Protein AF-A0A9X2IQ36-F1 (afdb_monomer_lite)

Structure (mmCIF, N/CA/C/O backbone):
data_AF-A0A9X2IQ36-F1
#
_entry.id   AF-A0A9X2IQ36-F1
#
loop_
_atom_site.group_PDB
_atom_site.id
_atom_site.type_symbol
_atom_site.label_atom_id
_atom_site.label_alt_id
_atom_site.label_comp_id
_atom_site.label_asym_id
_atom_site.label_entity_id
_atom_site.label_seq_id
_atom_site.pdbx_PDB_ins_code
_atom_site.Cartn_x
_atom_site.Cartn_y
_atom_site.Cartn_z
_atom_site.occupancy
_atom_site.B_iso_or_equiv
_atom_site.auth_seq_id
_atom_site.auth_comp_id
_atom_site.auth_asym_id
_atom_site.auth_atom_id
_atom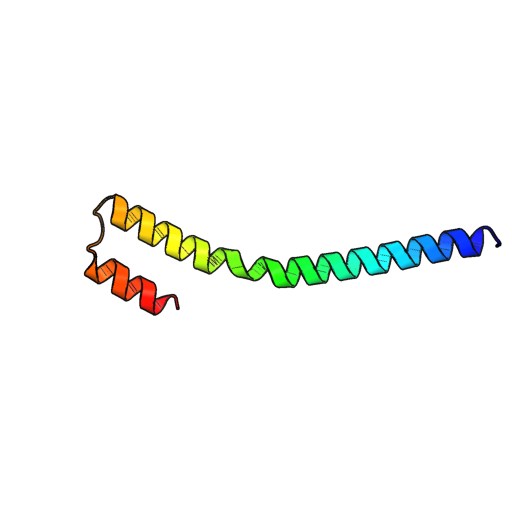_site.pdbx_PDB_model_num
ATOM 1 N N . MET A 1 1 ? 23.395 -10.539 -31.330 1.00 61.69 1 MET A N 1
ATOM 2 C CA . MET A 1 1 ? 22.120 -9.880 -30.988 1.00 61.69 1 MET A CA 1
ATOM 3 C C . MET A 1 1 ? 22.249 -8.444 -31.421 1.00 61.69 1 MET A C 1
ATOM 5 O O . MET A 1 1 ? 23.160 -7.776 -30.949 1.00 61.69 1 MET A O 1
ATOM 9 N N . ASP A 1 2 ? 21.412 -8.005 -32.352 1.00 84.94 2 ASP A N 1
ATOM 10 C CA . ASP A 1 2 ? 21.510 -6.644 -32.873 1.00 84.94 2 ASP A CA 1
ATOM 11 C C . ASP A 1 2 ? 21.032 -5.632 -31.826 1.00 84.94 2 ASP A C 1
ATOM 13 O O . ASP A 1 2 ? 20.169 -5.931 -30.996 1.00 84.94 2 ASP A O 1
ATOM 17 N N . LEU A 1 3 ? 21.590 -4.421 -31.871 1.00 84.12 3 LEU A N 1
ATOM 18 C CA . LEU A 1 3 ? 21.318 -3.337 -30.920 1.00 84.12 3 LEU A CA 1
ATOM 19 C C . LEU A 1 3 ? 19.812 -3.060 -30.756 1.00 84.12 3 LEU A C 1
ATOM 21 O O . LEU A 1 3 ? 19.326 -2.839 -29.647 1.00 84.12 3 LEU A O 1
ATOM 25 N N . THR A 1 4 ? 19.059 -3.158 -31.851 1.00 86.75 4 THR A N 1
ATOM 26 C CA . THR A 1 4 ? 17.600 -3.003 -31.881 1.00 86.75 4 THR A CA 1
ATOM 27 C C . THR A 1 4 ? 16.884 -4.048 -31.023 1.00 86.75 4 THR A C 1
ATOM 29 O O . THR A 1 4 ? 15.947 -3.714 -30.298 1.00 86.75 4 THR A O 1
ATOM 32 N N . TYR A 1 5 ? 17.350 -5.301 -31.037 1.00 87.38 5 TYR A N 1
ATOM 33 C CA . TYR A 1 5 ? 16.778 -6.364 -30.210 1.00 87.38 5 TYR A CA 1
ATOM 34 C C . TYR A 1 5 ? 17.053 -6.124 -28.723 1.00 87.38 5 TYR A C 1
ATOM 36 O O . TYR A 1 5 ? 16.136 -6.249 -27.913 1.00 87.38 5 TYR A O 1
ATOM 44 N N . MET A 1 6 ? 18.264 -5.689 -28.361 1.00 83.06 6 MET A N 1
ATOM 45 C CA . MET A 1 6 ? 18.613 -5.384 -26.964 1.00 83.06 6 MET A CA 1
ATOM 46 C C . MET A 1 6 ? 17.787 -4.214 -26.401 1.00 83.06 6 MET A C 1
ATOM 48 O O . MET A 1 6 ? 17.297 -4.290 -25.274 1.00 83.06 6 MET A O 1
ATOM 52 N N . LEU A 1 7 ? 17.555 -3.170 -27.204 1.00 85.56 7 LEU A N 1
ATOM 53 C CA . LEU A 1 7 ? 16.688 -2.038 -26.848 1.00 85.56 7 LEU A CA 1
ATOM 54 C C . LEU A 1 7 ? 15.216 -2.446 -26.710 1.00 85.56 7 LEU A C 1
ATOM 56 O O . LEU A 1 7 ? 14.565 -2.087 -25.728 1.00 85.56 7 LEU A O 1
ATOM 60 N N . SER A 1 8 ? 14.696 -3.225 -27.664 1.00 86.88 8 SER A N 1
ATOM 61 C CA . SER A 1 8 ? 13.301 -3.683 -27.633 1.00 86.88 8 SER A CA 1
ATOM 62 C C . SER A 1 8 ? 13.005 -4.571 -26.420 1.00 86.88 8 SER A C 1
ATOM 64 O O . SER A 1 8 ? 11.977 -4.399 -25.769 1.00 86.88 8 SER A O 1
ATOM 66 N N . MET A 1 9 ? 13.931 -5.460 -26.049 1.00 87.56 9 MET A N 1
ATOM 67 C CA . MET A 1 9 ? 13.755 -6.372 -24.920 1.00 87.56 9 MET A CA 1
ATOM 68 C C . MET A 1 9 ? 13.794 -5.628 -23.579 1.00 87.56 9 MET A C 1
ATOM 70 O O . MET A 1 9 ? 12.989 -5.918 -22.694 1.00 87.56 9 MET A O 1
ATOM 74 N N . GLY A 1 10 ? 14.664 -4.618 -23.452 1.00 87.94 10 GLY A N 1
ATOM 75 C CA . GLY A 1 10 ? 14.706 -3.740 -22.280 1.00 87.94 10 GLY A CA 1
ATOM 76 C C . GLY A 1 10 ? 13.421 -2.926 -22.103 1.00 87.94 10 GLY A C 1
ATOM 77 O O . GLY A 1 10 ? 12.894 -2.841 -20.993 1.00 87.94 10 GLY A O 1
ATOM 78 N N . LEU A 1 11 ? 12.870 -2.388 -23.194 1.00 92.81 11 LEU A N 1
ATOM 79 C CA . LEU A 1 11 ? 11.620 -1.626 -23.153 1.00 92.81 11 LEU A CA 1
ATOM 80 C C . LEU A 1 11 ? 10.423 -2.519 -22.798 1.00 92.81 11 LEU A C 1
ATOM 82 O O . LEU A 1 11 ? 9.608 -2.145 -21.956 1.00 92.81 11 LEU A O 1
ATOM 86 N N . VAL A 1 12 ? 10.345 -3.723 -23.369 1.00 93.31 12 VAL A N 1
ATOM 87 C CA . VAL A 1 12 ? 9.294 -4.701 -23.042 1.00 93.31 12 VAL A CA 1
ATOM 88 C C . VAL A 1 12 ? 9.371 -5.126 -21.574 1.00 93.31 12 VAL A C 1
ATOM 90 O O . VAL A 1 12 ? 8.350 -5.127 -20.886 1.00 93.31 12 VAL A O 1
ATOM 93 N N . ALA A 1 13 ? 10.568 -5.423 -21.060 1.00 92.06 13 ALA A N 1
ATOM 94 C CA . ALA A 1 13 ? 10.753 -5.756 -19.649 1.00 92.06 13 ALA A CA 1
ATOM 95 C C . ALA A 1 13 ? 10.323 -4.600 -18.728 1.00 92.06 13 ALA A C 1
ATOM 97 O O . ALA A 1 13 ? 9.644 -4.828 -17.727 1.00 92.06 13 ALA A O 1
ATOM 98 N N . PHE A 1 14 ? 10.652 -3.357 -19.090 1.00 94.94 14 PHE A N 1
ATOM 99 C CA . PHE A 1 14 ? 10.247 -2.176 -18.329 1.00 94.94 14 PHE A CA 1
ATOM 100 C C . PHE A 1 14 ? 8.722 -1.991 -18.304 1.00 94.94 14 PHE A C 1
ATOM 102 O O . PHE A 1 14 ? 8.150 -1.747 -17.242 1.00 94.94 14 PHE A O 1
ATOM 109 N N . VAL A 1 15 ? 8.049 -2.170 -19.445 1.00 95.94 15 VAL A N 1
ATOM 110 C CA . VAL A 1 15 ? 6.580 -2.104 -19.537 1.00 95.94 15 VAL A CA 1
ATOM 111 C C . VAL A 1 15 ? 5.924 -3.189 -18.681 1.00 95.94 15 VAL A C 1
ATOM 113 O O . VAL A 1 15 ? 4.968 -2.899 -17.960 1.00 95.94 15 VAL A O 1
ATOM 116 N N . LEU A 1 16 ? 6.452 -4.416 -18.698 1.00 95.19 16 LEU A N 1
ATOM 117 C CA . LEU A 1 16 ? 5.946 -5.509 -17.863 1.00 95.19 16 LEU A CA 1
ATOM 118 C C . LEU A 1 16 ? 6.119 -5.216 -16.369 1.00 95.19 16 LEU A C 1
ATOM 120 O O . LEU A 1 16 ? 5.169 -5.377 -15.603 1.00 95.19 16 LEU A O 1
ATOM 124 N N . LEU A 1 17 ? 7.290 -4.730 -15.951 1.00 95.81 17 LEU A N 1
ATOM 125 C CA . LEU A 1 17 ? 7.534 -4.340 -14.559 1.00 95.81 17 LEU A CA 1
ATOM 126 C C . LEU A 1 17 ? 6.615 -3.197 -14.116 1.00 95.81 17 LEU A C 1
ATOM 128 O O . LEU A 1 17 ? 6.069 -3.241 -13.014 1.00 95.81 17 LEU A O 1
ATOM 132 N N . PHE A 1 18 ? 6.395 -2.204 -14.979 1.00 96.31 18 PHE A N 1
ATOM 133 C CA . PHE A 1 18 ? 5.481 -1.100 -14.702 1.00 96.31 18 PHE A CA 1
ATOM 134 C C . PHE A 1 18 ? 4.025 -1.574 -14.576 1.00 96.31 18 PHE A C 1
ATOM 136 O O . PHE A 1 18 ? 3.320 -1.160 -13.654 1.00 96.31 18 PHE A O 1
ATOM 143 N N . ALA A 1 19 ? 3.583 -2.483 -15.448 1.00 95.50 19 ALA A N 1
ATOM 144 C CA . ALA A 1 19 ? 2.253 -3.082 -15.373 1.00 95.50 19 ALA A CA 1
ATOM 145 C C . ALA A 1 19 ? 2.065 -3.883 -14.074 1.00 95.50 19 ALA A C 1
ATOM 147 O O . ALA A 1 19 ? 1.072 -3.686 -13.372 1.00 95.50 19 ALA A O 1
ATOM 148 N N . ILE A 1 20 ? 3.046 -4.715 -13.702 1.00 95.44 20 ILE A N 1
ATOM 149 C CA . ILE A 1 20 ? 3.043 -5.459 -12.432 1.00 95.44 20 ILE A CA 1
ATOM 150 C C . ILE A 1 20 ? 2.988 -4.488 -11.250 1.00 95.44 20 ILE A C 1
ATOM 152 O O . ILE A 1 20 ? 2.163 -4.658 -10.355 1.00 95.44 20 ILE A O 1
ATOM 156 N N . PHE A 1 21 ? 3.808 -3.435 -11.258 1.00 95.00 21 PHE A N 1
ATOM 157 C CA . PHE A 1 21 ? 3.800 -2.412 -10.214 1.00 95.00 21 PHE A CA 1
ATOM 158 C C . PHE A 1 21 ? 2.437 -1.719 -10.087 1.00 95.00 21 PHE A C 1
ATOM 160 O O . PHE A 1 21 ? 1.962 -1.525 -8.968 1.00 95.00 21 PHE A O 1
ATOM 167 N N . MET A 1 22 ? 1.776 -1.376 -11.199 1.00 93.38 22 MET A N 1
ATOM 168 C CA . MET A 1 22 ? 0.433 -0.785 -11.169 1.00 93.38 22 MET A CA 1
ATOM 169 C C . MET A 1 22 ? -0.607 -1.737 -10.579 1.00 93.38 22 MET A C 1
ATOM 171 O O . MET A 1 22 ? -1.414 -1.306 -9.756 1.00 93.38 22 MET A O 1
ATOM 175 N N . VAL A 1 23 ? -0.569 -3.021 -10.947 1.00 91.56 23 VAL A N 1
ATOM 176 C CA . VAL A 1 23 ? -1.475 -4.039 -10.395 1.00 91.56 23 VAL A CA 1
ATOM 177 C C . VAL A 1 23 ? -1.224 -4.225 -8.900 1.00 91.56 23 VAL A C 1
ATOM 179 O O . VAL A 1 23 ? -2.169 -4.169 -8.117 1.00 91.56 23 VAL A O 1
ATOM 182 N N . LEU A 1 24 ? 0.037 -4.355 -8.477 1.00 89.94 24 LEU A N 1
ATOM 183 C CA . LEU A 1 24 ? 0.394 -4.432 -7.059 1.00 89.94 24 LEU A CA 1
ATOM 184 C C . LEU A 1 24 ? -0.083 -3.184 -6.309 1.00 89.94 24 LEU A C 1
ATOM 186 O O . LEU A 1 24 ? -0.747 -3.297 -5.285 1.00 89.94 24 LEU A O 1
ATOM 190 N N . LYS A 1 25 ? 0.164 -1.985 -6.840 1.00 85.94 25 LYS A N 1
ATOM 191 C CA . LYS A 1 25 ? -0.312 -0.738 -6.233 1.00 85.94 25 LYS A CA 1
ATOM 192 C C . LYS A 1 25 ? -1.838 -0.712 -6.119 1.00 85.94 25 LYS A C 1
ATOM 194 O O . LYS A 1 25 ? -2.342 -0.274 -5.094 1.00 85.94 25 LYS A O 1
ATOM 199 N N . LEU A 1 26 ? -2.573 -1.192 -7.121 1.00 83.75 26 LEU A N 1
ATOM 200 C CA . LEU A 1 26 ? -4.038 -1.244 -7.099 1.00 83.75 26 LEU A CA 1
ATOM 201 C C . LEU A 1 26 ? -4.567 -2.229 -6.042 1.00 83.75 26 LEU A C 1
ATOM 203 O O . LEU A 1 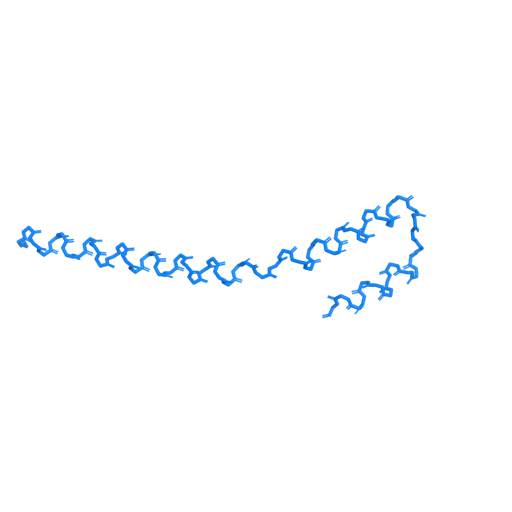26 ? -5.493 -1.890 -5.300 1.00 83.75 26 LEU A O 1
ATOM 207 N N . LEU A 1 27 ? -3.942 -3.406 -5.935 1.00 79.31 27 LEU A N 1
ATOM 208 C CA . LEU A 1 27 ? -4.287 -4.427 -4.942 1.00 79.31 27 LEU A CA 1
ATOM 209 C C . LEU A 1 27 ? -3.970 -3.962 -3.511 1.00 79.31 27 LEU A C 1
ATOM 211 O O . LEU A 1 27 ? -4.805 -4.089 -2.620 1.00 79.31 27 LEU A O 1
ATOM 215 N N . PHE A 1 28 ? -2.806 -3.349 -3.287 1.00 75.31 28 PHE A N 1
ATOM 216 C CA . PHE A 1 28 ? -2.372 -2.901 -1.958 1.00 75.31 28 PHE A CA 1
ATOM 217 C C . PHE A 1 28 ? -3.001 -1.569 -1.503 1.00 75.31 28 PHE A C 1
ATOM 219 O O . PHE A 1 28 ? -2.900 -1.210 -0.329 1.00 75.31 28 PHE A O 1
ATOM 226 N N . ASN A 1 29 ? -3.679 -0.819 -2.380 1.00 65.12 29 ASN A N 1
ATOM 227 C CA . ASN A 1 29 ? -4.270 0.480 -2.026 1.00 65.12 29 ASN A CA 1
ATOM 228 C C . ASN A 1 29 ? -5.661 0.391 -1.356 1.00 65.12 29 ASN A C 1
ATOM 230 O O . ASN A 1 29 ? -6.287 1.425 -1.125 1.00 65.12 29 ASN A O 1
ATOM 234 N N . HIS A 1 30 ? -6.140 -0.809 -1.004 1.00 56.25 30 HIS A N 1
ATOM 235 C CA . HIS A 1 30 ? -7.454 -1.013 -0.370 1.00 56.25 30 HIS A CA 1
ATOM 236 C C . HIS A 1 30 ? -7.431 -1.121 1.170 1.00 56.25 30 HIS A C 1
ATOM 238 O O . HIS A 1 30 ? -8.472 -1.002 1.810 1.00 56.25 30 HIS A O 1
ATOM 244 N N . GLU A 1 31 ? -6.261 -1.229 1.802 1.00 56.34 31 GLU A N 1
ATOM 245 C CA . GLU A 1 31 ? -6.140 -1.468 3.257 1.00 56.34 31 GLU A CA 1
ATOM 246 C C . GLU A 1 31 ? -6.132 -0.190 4.125 1.00 56.34 31 GLU A C 1
ATOM 248 O O . GLU A 1 31 ? -6.120 -0.254 5.355 1.00 56.34 31 GLU A O 1
ATOM 253 N N . LYS A 1 32 ? -6.134 1.012 3.531 1.00 55.25 32 LYS A N 1
ATOM 254 C CA . LYS A 1 32 ? -5.948 2.253 4.313 1.00 55.25 32 LYS A CA 1
ATOM 255 C C . LYS A 1 32 ? -7.200 2.754 5.038 1.00 55.25 32 LYS A C 1
ATOM 257 O O . LYS A 1 32 ? -7.059 3.490 6.012 1.00 55.25 32 LYS A O 1
ATOM 262 N N . LYS A 1 33 ? -8.412 2.368 4.621 1.00 53.81 33 LYS A N 1
ATOM 263 C CA . LYS A 1 33 ? -9.647 2.863 5.263 1.00 53.81 33 LYS A CA 1
ATOM 264 C C . LYS A 1 33 ? -9.999 2.124 6.554 1.00 53.81 33 LYS A C 1
ATOM 266 O O . LYS A 1 33 ? -10.268 2.780 7.555 1.00 53.81 33 LYS A O 1
ATOM 271 N N . ALA A 1 34 ? -9.945 0.791 6.563 1.00 55.50 34 ALA A N 1
ATOM 272 C CA . ALA A 1 34 ? -10.275 0.005 7.756 1.00 55.50 34 ALA A CA 1
ATOM 273 C C . ALA A 1 34 ? -9.241 0.209 8.874 1.00 55.50 34 ALA A C 1
ATOM 275 O O . ALA A 1 34 ? -9.610 0.447 10.024 1.00 55.50 34 ALA A O 1
ATOM 276 N N . LYS A 1 35 ? -7.946 0.237 8.522 1.00 59.47 35 LYS A N 1
ATOM 277 C CA . LYS A 1 35 ? -6.868 0.517 9.479 1.00 59.47 35 LYS A CA 1
ATOM 278 C C . LYS A 1 35 ? -6.980 1.924 10.078 1.00 59.47 35 LYS A C 1
ATOM 280 O O . LYS A 1 35 ? -6.714 2.098 11.259 1.00 59.47 35 LYS A O 1
ATOM 285 N N . SER A 1 36 ? -7.434 2.908 9.293 1.00 68.19 36 SER A N 1
ATOM 286 C CA . SER A 1 36 ? -7.696 4.271 9.777 1.00 68.19 36 SER A CA 1
ATOM 287 C C . SER A 1 36 ? -8.894 4.337 10.726 1.00 68.19 36 SER A C 1
ATOM 289 O O . SER A 1 36 ? -8.775 4.932 11.792 1.00 68.19 36 SER A O 1
ATOM 291 N N . ALA A 1 37 ? -10.026 3.715 10.391 1.00 74.62 37 ALA A N 1
ATOM 292 C CA . ALA A 1 37 ? -11.207 3.740 11.255 1.00 74.62 37 ALA A CA 1
ATOM 293 C C . ALA A 1 37 ? -10.980 2.982 12.575 1.00 74.62 37 ALA A C 1
ATOM 295 O O . ALA A 1 37 ? -11.384 3.460 13.634 1.00 74.62 37 ALA A O 1
ATOM 296 N N . TYR A 1 38 ? 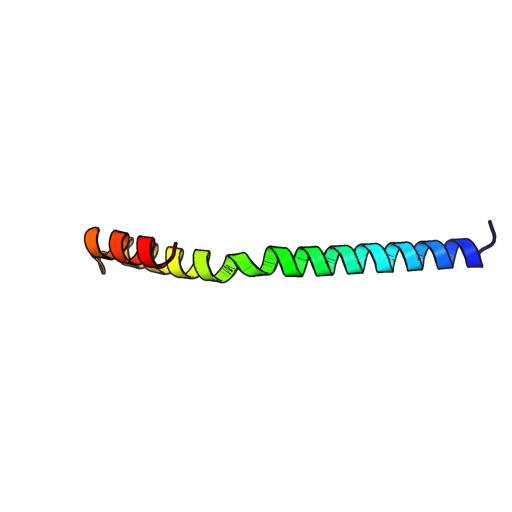-10.282 1.842 12.524 1.00 80.44 38 TYR A N 1
ATOM 297 C CA . TYR A 1 38 ? -9.890 1.099 13.722 1.00 80.44 38 TYR A CA 1
ATOM 298 C C . TYR A 1 38 ? -8.909 1.892 14.593 1.00 80.44 38 TYR A C 1
ATOM 300 O O . TYR A 1 38 ? -9.116 1.979 15.799 1.00 80.44 38 TYR A O 1
ATOM 308 N N . ALA A 1 39 ? -7.903 2.538 13.991 1.00 80.94 39 ALA A N 1
ATOM 309 C CA . ALA A 1 39 ? -6.951 3.374 14.724 1.00 80.94 39 ALA A CA 1
ATOM 310 C C . ALA A 1 39 ? -7.637 4.556 15.430 1.00 80.94 39 ALA A C 1
ATOM 312 O O . ALA A 1 39 ? -7.312 4.863 16.571 1.00 80.94 39 ALA A O 1
ATOM 313 N N . ILE A 1 40 ? -8.637 5.177 14.791 1.00 83.94 40 ILE A N 1
ATOM 314 C CA . ILE A 1 40 ? -9.430 6.252 15.408 1.00 83.94 40 ILE A CA 1
ATOM 315 C C . ILE A 1 40 ? -10.262 5.718 16.585 1.00 83.94 40 ILE A C 1
ATOM 317 O O . ILE A 1 40 ? -10.399 6.401 17.597 1.00 83.94 40 ILE A O 1
ATOM 321 N N . LEU A 1 41 ? -10.833 4.514 16.476 1.00 85.50 41 LEU A N 1
ATOM 322 C CA . LEU A 1 41 ? -11.574 3.895 17.582 1.00 85.50 41 LEU A CA 1
ATOM 323 C C . LEU A 1 41 ? -10.662 3.541 18.759 1.00 85.50 41 LEU A C 1
ATOM 325 O O . LEU A 1 41 ? -11.035 3.789 19.902 1.00 85.50 41 LEU A O 1
ATOM 329 N N . GLU A 1 42 ? -9.482 2.991 18.485 1.00 83.44 42 GLU A N 1
ATOM 330 C CA . GLU A 1 42 ? -8.488 2.645 19.502 1.00 83.44 42 GLU A CA 1
ATOM 331 C C . GLU A 1 42 ? -7.979 3.891 20.238 1.00 83.44 42 GLU A C 1
ATOM 333 O O . GLU A 1 42 ? -7.925 3.900 21.466 1.00 83.44 42 GLU A O 1
ATOM 338 N N . GLU A 1 43 ? -7.708 4.979 19.511 1.00 85.00 43 GLU A N 1
ATOM 339 C CA . GLU A 1 43 ? -7.301 6.255 20.106 1.00 85.00 43 GLU A CA 1
ATOM 340 C C . GLU A 1 43 ? -8.377 6.819 21.048 1.00 85.00 43 GLU A C 1
ATOM 342 O O . GLU A 1 43 ? -8.069 7.258 22.157 1.00 85.00 43 GLU A O 1
ATOM 347 N N . ARG A 1 44 ? -9.651 6.772 20.640 1.00 86.38 44 ARG A N 1
ATOM 348 C CA . ARG A 1 44 ? -10.779 7.239 21.466 1.00 86.38 44 ARG A CA 1
ATOM 349 C C . ARG A 1 44 ? -10.997 6.370 22.702 1.00 86.38 44 ARG A C 1
ATOM 351 O O . ARG A 1 44 ? -11.330 6.894 23.762 1.00 86.38 44 ARG A O 1
ATOM 358 N N . PHE A 1 45 ? -10.793 5.058 22.584 1.00 88.06 45 PHE A N 1
ATOM 359 C CA . PHE A 1 45 ? -10.875 4.136 23.717 1.00 88.06 45 PHE A CA 1
ATOM 360 C C . PHE A 1 45 ? -9.746 4.384 24.725 1.00 88.06 45 PHE A C 1
ATOM 362 O O . PHE A 1 45 ? -10.006 4.510 25.917 1.00 88.06 45 PHE A O 1
ATOM 369 N N . ALA A 1 46 ? -8.508 4.558 24.251 1.00 86.56 46 ALA A N 1
ATOM 370 C CA . ALA A 1 46 ? -7.357 4.869 25.101 1.00 86.56 46 ALA A CA 1
ATOM 371 C C . ALA A 1 46 ? -7.496 6.219 25.828 1.00 86.56 46 ALA A C 1
ATOM 373 O O . ALA A 1 46 ? -7.023 6.373 26.953 1.00 86.56 46 ALA A O 1
ATOM 374 N N . LYS A 1 47 ? -8.174 7.191 25.206 1.00 89.88 47 LYS A N 1
ATOM 375 C CA . LYS A 1 47 ? -8.530 8.478 25.824 1.00 89.88 47 LYS A CA 1
ATOM 376 C C . LYS A 1 47 ? -9.705 8.384 26.808 1.00 89.88 47 LYS A C 1
ATOM 378 O O . LYS A 1 47 ? -9.987 9.366 27.488 1.00 89.88 47 LYS A O 1
ATOM 383 N N . GLY A 1 48 ? -10.393 7.242 26.881 1.00 87.81 48 GLY A N 1
ATOM 384 C CA . GLY A 1 48 ? -11.590 7.057 27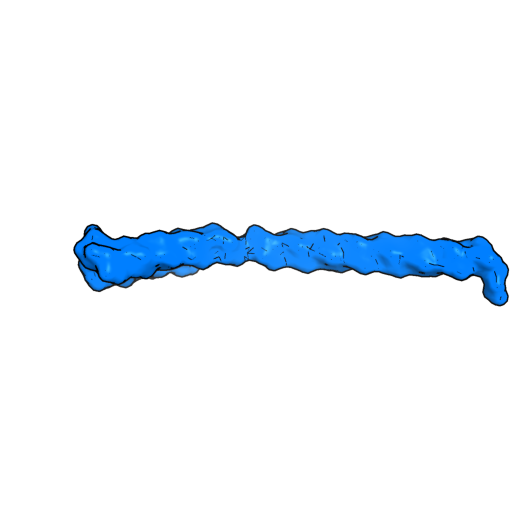.705 1.00 87.81 48 GLY A CA 1
ATOM 385 C C . GLY A 1 48 ? -12.824 7.803 27.186 1.00 87.81 48 GLY A C 1
ATOM 386 O O . GLY A 1 48 ? -13.787 7.977 27.926 1.00 87.81 48 GLY A O 1
ATOM 387 N N . GLU A 1 49 ? -12.810 8.256 25.927 1.00 90.19 49 GLU A N 1
ATOM 388 C CA . GLU A 1 49 ? -13.932 8.974 25.301 1.00 90.19 49 GLU A CA 1
ATOM 389 C C . GLU A 1 49 ? -15.081 8.036 24.905 1.00 90.19 49 GLU A C 1
ATOM 391 O O . GLU A 1 49 ? -16.196 8.494 24.663 1.00 90.19 49 GLU A O 1
ATOM 396 N N . ILE A 1 50 ? -14.804 6.733 24.804 1.00 88.62 50 ILE A N 1
ATOM 397 C CA . ILE A 1 50 ? -15.780 5.676 24.520 1.00 88.62 50 ILE A CA 1
ATOM 398 C C . ILE A 1 50 ? -15.587 4.520 25.502 1.00 88.62 50 ILE A C 1
ATOM 400 O O . ILE A 1 50 ? -14.456 4.223 25.897 1.00 88.62 50 ILE A O 1
ATOM 404 N N . SER A 1 51 ? -16.677 3.848 25.878 1.00 87.00 51 SER A N 1
ATOM 405 C CA . SER A 1 51 ? -16.606 2.651 26.725 1.00 87.00 51 SER A CA 1
ATOM 406 C C . SER A 1 51 ? -16.179 1.411 25.931 1.00 87.00 51 SER A C 1
ATOM 408 O O . SER A 1 51 ? -16.236 1.379 24.698 1.00 87.00 51 SER A O 1
ATOM 410 N N . GLU A 1 52 ? -15.775 0.358 26.643 1.00 85.31 52 GLU A N 1
ATOM 411 C CA . GLU A 1 52 ? -15.429 -0.939 26.047 1.00 85.31 52 GLU A CA 1
ATOM 412 C C . GLU A 1 52 ? -16.587 -1.507 25.207 1.00 85.31 52 GLU A C 1
ATOM 414 O O . GLU A 1 52 ? -16.381 -1.982 24.088 1.00 85.31 52 GLU A O 1
ATOM 419 N N . ASP A 1 53 ? -17.825 -1.355 25.682 1.00 87.50 53 ASP A N 1
ATOM 420 C CA . ASP A 1 53 ? -19.032 -1.817 24.987 1.00 87.50 53 ASP A CA 1
ATOM 421 C C . ASP A 1 53 ? -19.229 -1.107 23.638 1.00 87.50 53 ASP A C 1
ATOM 423 O O . ASP A 1 53 ? -19.601 -1.721 22.629 1.00 87.50 53 ASP A O 1
ATOM 427 N N . GLU A 1 54 ? -18.975 0.205 23.606 1.00 83.88 54 GLU A 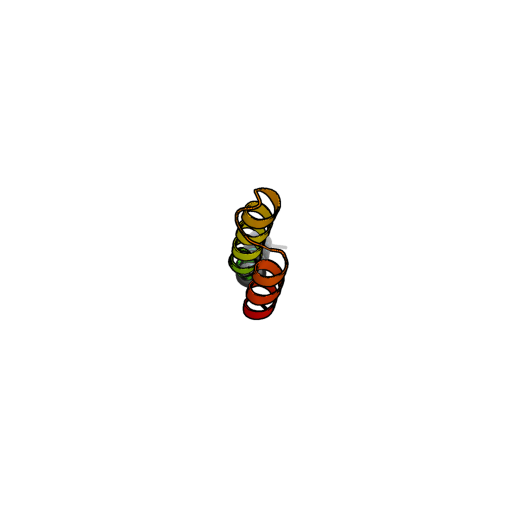N 1
ATOM 428 C CA . GLU A 1 54 ? -19.048 1.005 22.385 1.00 83.88 54 GLU A CA 1
ATOM 429 C C . GLU A 1 54 ? -17.922 0.658 21.412 1.00 83.88 54 GLU A C 1
ATOM 431 O O . GLU A 1 54 ? -18.159 0.575 20.200 1.00 83.88 54 GLU A O 1
ATOM 436 N N . PHE A 1 55 ? -16.715 0.418 21.927 1.00 86.31 55 PHE A N 1
ATOM 437 C CA . PHE A 1 55 ? -15.573 -0.013 21.129 1.00 86.31 55 PHE A CA 1
ATOM 438 C C . PHE A 1 55 ? -15.859 -1.355 20.441 1.00 86.31 55 PHE A C 1
ATOM 440 O O . PHE A 1 55 ? -15.699 -1.466 19.222 1.00 86.31 55 PHE A O 1
ATOM 447 N N . VAL A 1 56 ? -16.374 -2.348 21.175 1.00 85.19 56 VAL A N 1
ATOM 448 C CA . VAL A 1 56 ? -16.714 -3.675 20.632 1.00 85.19 56 VAL A CA 1
ATOM 449 C C . VAL A 1 56 ? -17.838 -3.592 19.592 1.00 85.19 56 VAL A C 1
ATOM 451 O O . VAL A 1 56 ? -17.726 -4.197 18.522 1.00 85.19 56 VAL A O 1
ATOM 454 N N . LYS A 1 57 ? -18.893 -2.800 19.839 1.00 86.06 57 LYS A N 1
ATOM 455 C CA . LYS A 1 57 ? -19.979 -2.593 18.860 1.00 86.06 57 LYS A CA 1
ATOM 456 C C . LYS A 1 57 ? -19.475 -1.987 17.551 1.00 86.06 57 LYS A C 1
ATOM 458 O O . LYS A 1 57 ? -19.819 -2.479 16.476 1.00 86.06 57 LYS A O 1
ATOM 463 N N . ARG A 1 58 ? -18.654 -0.936 17.624 1.00 81.50 58 ARG A N 1
ATOM 464 C CA . ARG A 1 58 ? -18.139 -0.240 16.431 1.00 81.50 58 ARG A CA 1
ATOM 465 C C . ARG A 1 58 ? -17.082 -1.068 15.701 1.00 81.50 58 ARG A C 1
ATOM 467 O O . ARG A 1 58 ? -17.081 -1.087 14.474 1.00 81.50 58 ARG A O 1
ATOM 474 N N . LYS A 1 59 ? -16.256 -1.823 16.433 1.00 79.50 59 LYS A N 1
ATOM 475 C CA . LYS A 1 59 ? -15.315 -2.807 15.876 1.00 79.50 59 LYS A CA 1
ATOM 476 C C . LYS A 1 59 ? -16.031 -3.888 15.064 1.00 79.50 59 LYS A C 1
ATOM 478 O O . LYS A 1 59 ? -15.573 -4.223 13.978 1.00 79.50 59 LYS A O 1
ATOM 483 N N . ASN A 1 60 ? -17.162 -4.394 15.555 1.00 78.12 60 ASN A N 1
ATOM 484 C CA . ASN A 1 60 ? -17.953 -5.403 14.845 1.00 78.12 60 ASN A CA 1
ATOM 485 C C . ASN A 1 60 ? -18.684 -4.847 13.614 1.00 78.12 60 ASN A C 1
ATOM 487 O O . ASN A 1 60 ? -18.921 -5.599 12.680 1.00 78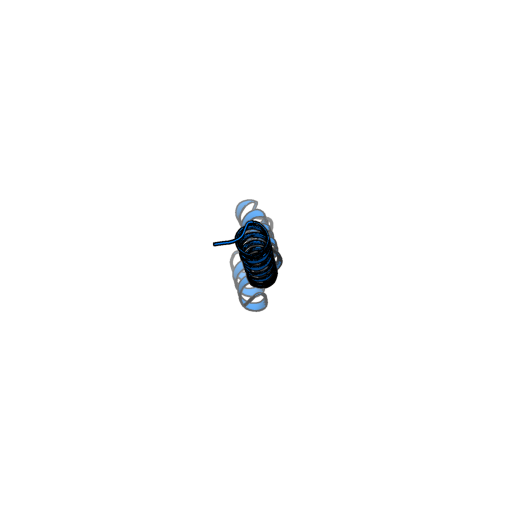.12 60 ASN A O 1
ATOM 491 N N . ALA A 1 61 ? -19.011 -3.551 13.591 1.00 74.44 61 ALA A N 1
ATOM 492 C CA . ALA A 1 61 ? -19.620 -2.890 12.432 1.00 74.44 61 ALA A CA 1
ATOM 493 C C . ALA A 1 61 ? -18.616 -2.553 11.309 1.00 74.44 61 ALA A C 1
ATOM 495 O O . ALA A 1 61 ? -19.022 -2.247 10.192 1.00 74.44 61 ALA A O 1
ATOM 496 N N . LEU A 1 62 ? -17.315 -2.567 11.616 1.00 67.56 62 LEU A N 1
ATOM 497 C CA . LEU A 1 62 ? -16.209 -2.339 10.677 1.00 67.56 62 LEU A CA 1
ATOM 498 C C . LEU A 1 62 ? -15.653 -3.631 10.059 1.00 67.56 62 LEU A C 1
ATOM 500 O O . LEU A 1 62 ? -14.753 -3.550 9.222 1.00 67.56 62 LEU A O 1
ATOM 504 N N . LYS A 1 63 ? -16.143 -4.791 10.510 1.00 55.78 63 LYS A N 1
ATOM 505 C CA . LYS A 1 63 ? -15.787 -6.118 10.005 1.00 55.78 63 LYS A CA 1
ATOM 506 C C . LYS A 1 63 ? -16.678 -6.491 8.827 1.00 55.78 63 LYS A C 1
ATOM 508 O O . LYS A 1 63 ? -16.132 -7.096 7.881 1.00 55.78 63 LYS A O 1
#

Secondary structure (DSSP, 8-state):
--HHHHHHHHHHHHHHHHHHHHHHHHHHTTTHHHHHHHHHHHHHHHTTSS-HHHHHHHHHHT-

Organism: NCBI:txid1653776

InterPro domains:
  IPR018649 SHOCT domain [PF09851] (39-62)

pLDDT: mean 82.17, std 11.76, range [53.81, 96.31]

Foldseek 3Di:
DDPVVVVVVVVVVVVVVVVVVVVVCVVVVPPPPLVVVLVVLVVCVVVVVDDPVRSVVVNVVSD

Sequence (63 aa):
MDLTYMLSMGLVAFVLLFAIFMVLKLLFNHEKKAKSAYAILEERFAKGEISEDEFVKRKNALK

Radius of gyration: 23.16 Å; chains: 1; bounding box: 42×19×61 Å